Protein AF-A0A419JLK8-F1 (afdb_monomer_lite)

Structure (mmCIF, N/CA/C/O backbone):
data_AF-A0A419JLK8-F1
#
_entry.id   AF-A0A419JLK8-F1
#
loop_
_atom_site.group_PDB
_atom_site.id
_atom_site.type_symbol
_atom_site.label_atom_id
_atom_site.label_alt_id
_atom_site.label_comp_id
_atom_site.label_asym_id
_atom_site.label_entity_id
_atom_site.label_seq_id
_atom_site.pdbx_PDB_ins_code
_atom_site.Cartn_x
_atom_site.Cartn_y
_atom_site.Cartn_z
_atom_site.occupancy
_atom_site.B_iso_or_equiv
_atom_site.auth_seq_id
_atom_site.auth_comp_id
_atom_site.auth_asym_id
_atom_site.auth_atom_id
_atom_site.pdbx_PDB_model_num
ATOM 1 N N . MET A 1 1 ? -42.301 8.072 23.914 1.00 53.56 1 MET A N 1
ATOM 2 C CA . MET A 1 1 ? -43.010 7.818 22.642 1.00 53.56 1 MET A CA 1
ATOM 3 C C . MET A 1 1 ? -42.270 8.604 21.571 1.00 53.56 1 MET A C 1
ATOM 5 O O . MET A 1 1 ? -42.416 9.811 21.561 1.00 53.56 1 MET A O 1
ATOM 9 N N . VAL A 1 2 ? -41.382 8.051 20.748 1.00 42.06 2 VAL A N 1
ATOM 10 C CA . VAL A 1 2 ? -40.877 6.670 20.554 1.00 42.06 2 VAL A CA 1
ATOM 11 C C . VAL A 1 2 ? -39.408 6.794 20.072 1.00 42.06 2 VAL A C 1
ATOM 13 O O . VAL A 1 2 ? -39.068 7.834 19.524 1.00 42.06 2 VAL A O 1
ATOM 16 N N . VAL A 1 3 ? -38.484 5.846 20.267 1.00 48.00 3 VAL A N 1
ATOM 17 C CA . VAL A 1 3 ? -38.566 4.468 20.798 1.00 48.00 3 VAL A CA 1
ATOM 18 C C . VAL A 1 3 ? -37.510 4.273 21.908 1.00 48.00 3 VAL A C 1
ATOM 20 O O . VAL A 1 3 ? -36.437 4.857 21.850 1.00 48.00 3 VAL A O 1
ATOM 23 N N . MET A 1 4 ? -37.794 3.412 22.888 1.00 55.25 4 MET A N 1
ATOM 24 C CA . MET A 1 4 ? -36.804 2.633 23.655 1.00 55.25 4 MET A CA 1
ATOM 25 C C . MET A 1 4 ? -37.216 1.159 23.460 1.00 55.25 4 MET A C 1
ATOM 27 O O . MET A 1 4 ? -38.421 0.929 23.438 1.00 55.25 4 MET A O 1
ATOM 31 N N . ILE A 1 5 ? -36.280 0.197 23.368 1.00 53.62 5 ILE A N 1
ATOM 32 C CA . ILE A 1 5 ? -36.482 -1.288 23.349 1.00 53.62 5 ILE A CA 1
ATOM 33 C C . ILE A 1 5 ? -36.536 -2.098 22.020 1.00 53.62 5 ILE A C 1
ATOM 35 O O . ILE A 1 5 ? -37.012 -3.230 22.040 1.00 53.62 5 ILE A O 1
ATOM 39 N N . THR A 1 6 ? -35.954 -1.649 20.901 1.00 51.66 6 THR A N 1
ATOM 40 C CA . THR A 1 6 ? -35.612 -2.558 19.769 1.00 51.66 6 THR A CA 1
ATOM 41 C C . THR A 1 6 ? -34.122 -2.427 19.410 1.00 51.66 6 THR A C 1
AT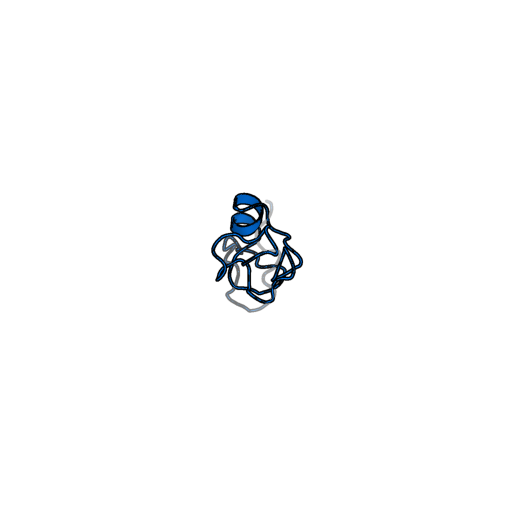OM 43 O O . THR A 1 6 ? -33.734 -1.397 18.874 1.00 51.66 6 THR A O 1
ATOM 46 N N . SER A 1 7 ? -33.221 -3.372 19.701 1.00 55.47 7 SER A N 1
ATOM 47 C CA . SER A 1 7 ? -33.442 -4.768 20.102 1.00 55.47 7 SER A CA 1
ATOM 48 C C . SER A 1 7 ? -32.477 -5.221 21.195 1.00 55.47 7 SER A C 1
ATOM 50 O O . SER A 1 7 ? -31.275 -5.333 20.983 1.00 55.47 7 SER A O 1
ATOM 52 N N . LEU A 1 8 ? -33.048 -5.586 22.345 1.00 54.66 8 LEU A N 1
ATOM 53 C CA . LEU A 1 8 ? -32.410 -6.275 23.474 1.00 54.66 8 LEU A CA 1
ATOM 54 C C . LEU A 1 8 ? -32.119 -7.761 23.139 1.00 54.66 8 LEU A C 1
ATOM 56 O O . LEU A 1 8 ? -32.349 -8.654 23.949 1.00 54.66 8 LEU A O 1
ATOM 60 N N . LEU A 1 9 ? -31.664 -8.048 21.916 1.00 54.72 9 LEU A N 1
ATOM 61 C CA . LEU A 1 9 ? -31.440 -9.405 21.413 1.00 54.72 9 LEU A CA 1
ATOM 62 C C . LEU A 1 9 ? -29.944 -9.722 21.331 1.00 54.72 9 LEU A C 1
ATOM 64 O O . LEU A 1 9 ? -29.315 -9.611 20.288 1.00 54.72 9 LEU A O 1
ATOM 68 N N . LEU A 1 10 ? -29.453 -10.183 22.482 1.00 51.00 10 LEU A N 1
ATOM 69 C CA . LEU A 1 10 ? -28.347 -11.124 22.668 1.00 51.00 10 LEU A CA 1
ATOM 70 C C . LEU A 1 10 ? -26.937 -10.704 22.198 1.00 51.00 10 LEU A C 1
ATOM 72 O O . LEU A 1 10 ? -26.522 -10.909 21.066 1.00 51.00 10 LEU A O 1
ATOM 76 N N . ALA A 1 11 ? -26.140 -10.350 23.208 1.00 52.28 11 ALA A N 1
ATOM 77 C CA . ALA A 1 11 ? -24.887 -11.045 23.514 1.00 52.28 11 ALA A CA 1
ATOM 78 C C . ALA A 1 11 ? -23.794 -11.110 22.426 1.00 52.28 11 ALA A C 1
ATOM 80 O O . ALA A 1 11 ? -23.471 -12.179 21.912 1.00 52.28 11 ALA A O 1
ATOM 81 N N . SER A 1 12 ? -23.078 -9.999 22.249 1.00 58.03 12 SER A N 1
ATOM 82 C CA . SER A 1 12 ? -21.612 -9.955 22.409 1.00 58.03 12 SER A CA 1
ATOM 83 C C . SER A 1 12 ? -21.157 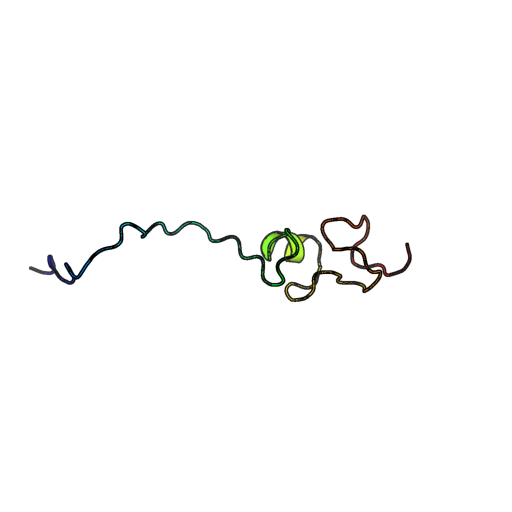-8.501 22.525 1.00 58.03 12 SER A C 1
ATOM 85 O O . SER A 1 12 ? -21.631 -7.641 21.788 1.00 58.03 12 SER A O 1
ATOM 87 N N . GLY A 1 13 ? -20.273 -8.201 23.479 1.00 53.44 13 GLY A N 1
ATOM 88 C CA . GLY A 1 13 ? -19.841 -6.834 23.798 1.00 53.44 13 GLY A CA 1
ATOM 89 C C . GLY A 1 13 ? -18.826 -6.261 22.808 1.00 53.44 13 GLY A C 1
ATOM 90 O O . GLY A 1 13 ? -17.728 -5.909 23.221 1.00 53.44 13 GLY A O 1
ATOM 91 N N . CYS A 1 14 ? -19.173 -6.195 21.521 1.00 51.12 14 CYS A N 1
ATOM 92 C CA . CYS A 1 14 ? -18.288 -5.703 20.466 1.00 51.12 14 CYS A CA 1
ATOM 93 C C . CYS A 1 14 ? -19.048 -4.790 19.489 1.00 51.12 14 CYS A C 1
ATOM 95 O O . CYS A 1 14 ? -19.403 -5.186 18.382 1.00 51.12 14 CYS A O 1
ATOM 97 N N . ILE A 1 15 ? -19.325 -3.557 19.925 1.00 56.00 15 ILE A N 1
ATOM 98 C CA . ILE A 1 15 ? -19.662 -2.443 19.026 1.00 56.00 15 ILE A CA 1
ATOM 99 C C . ILE A 1 15 ? -18.714 -1.291 19.348 1.00 56.00 15 ILE A C 1
ATOM 101 O O . ILE A 1 15 ? -19.096 -0.261 19.901 1.00 56.00 15 ILE A O 1
ATOM 105 N N . TRP A 1 16 ? -17.451 -1.500 19.000 1.00 49.50 16 TRP A N 1
ATOM 106 C CA . TRP A 1 16 ? -16.538 -0.408 18.722 1.00 49.50 16 TRP A CA 1
ATOM 107 C C . TRP A 1 16 ? -16.575 -0.196 17.207 1.00 49.50 16 TRP A C 1
ATOM 109 O O . TRP A 1 16 ? -16.221 -1.099 16.452 1.00 49.50 16 TRP A O 1
ATOM 119 N N . GLN A 1 17 ? -17.008 0.979 16.740 1.00 52.12 17 GLN A N 1
ATOM 120 C CA . GLN A 1 17 ? -16.616 1.424 15.399 1.00 52.12 17 GLN A CA 1
ATOM 121 C C . GLN A 1 17 ? -15.181 1.934 15.486 1.00 52.12 17 GLN A C 1
ATOM 123 O O . GLN A 1 17 ? -14.916 3.134 15.480 1.00 52.12 17 GLN A O 1
ATOM 128 N N . GLU A 1 18 ? -14.255 0.993 15.622 1.00 54.75 18 GLU A N 1
ATOM 129 C CA . GLU A 1 18 ? -12.845 1.261 15.382 1.00 54.75 18 GLU A CA 1
ATOM 130 C C . GLU A 1 18 ? -12.718 1.633 13.902 1.00 54.75 18 GLU A C 1
ATOM 132 O O . GLU A 1 18 ? -13.385 1.032 13.050 1.00 54.75 18 GLU A O 1
ATOM 137 N N . LYS A 1 19 ? -11.905 2.649 13.581 1.00 59.88 19 LYS A N 1
ATOM 138 C CA . LYS A 1 19 ? -11.519 2.915 12.191 1.00 59.88 19 LYS A CA 1
ATOM 139 C C . LYS A 1 19 ? -10.734 1.682 11.753 1.00 59.88 19 LYS A C 1
ATOM 141 O O . LYS A 1 19 ? -9.540 1.607 12.028 1.00 59.88 19 LYS A O 1
ATOM 146 N N . LYS A 1 20 ? -11.416 0.700 11.154 1.00 65.50 20 LYS A N 1
ATOM 147 C CA . LYS A 1 20 ? -10.774 -0.494 10.614 1.00 65.50 20 LYS A CA 1
ATOM 148 C C . LYS A 1 20 ? -9.870 -0.004 9.495 1.00 65.50 20 LYS A C 1
ATOM 150 O O . LYS A 1 20 ? -10.348 0.303 8.409 1.00 65.50 20 LYS A O 1
ATOM 155 N N . VAL A 1 21 ? -8.591 0.124 9.818 1.00 77.75 21 VAL A N 1
ATOM 156 C CA . VAL A 1 21 ? -7.521 0.217 8.839 1.00 77.75 21 VAL A CA 1
ATOM 157 C C . VAL A 1 21 ? -7.631 -1.072 8.032 1.00 77.75 21 VAL A C 1
ATOM 159 O O . VAL A 1 21 ? -7.577 -2.166 8.600 1.00 77.75 21 VAL A O 1
ATOM 162 N N . VAL A 1 22 ? -8.000 -0.926 6.765 1.00 87.69 22 VAL A N 1
ATOM 163 C CA . VAL A 1 22 ? -8.077 -2.044 5.831 1.00 87.69 22 VAL A CA 1
ATOM 164 C C . VAL A 1 22 ? -6.686 -2.205 5.236 1.00 87.69 22 VAL A C 1
ATOM 166 O O . VAL A 1 22 ? -5.969 -1.226 5.070 1.00 87.69 22 VAL A O 1
ATOM 169 N N . ASP A 1 23 ? -6.315 -3.459 5.076 1.00 90.19 23 ASP A N 1
ATOM 170 C CA . ASP A 1 23 ? -5.075 -3.994 4.538 1.00 90.19 23 ASP A CA 1
ATOM 171 C C . ASP A 1 23 ? -5.627 -5.115 3.652 1.00 90.19 23 ASP A C 1
ATOM 173 O O . ASP A 1 23 ? -6.185 -6.100 4.168 1.00 90.19 23 ASP A O 1
ATOM 177 N N . THR A 1 24 ? -5.779 -4.804 2.363 1.00 92.31 24 THR A N 1
ATOM 178 C CA . THR A 1 24 ? -6.637 -5.564 1.441 1.00 92.31 24 THR A CA 1
ATOM 179 C C . THR A 1 24 ? -5.922 -6.803 0.923 1.00 92.31 24 THR A C 1
ATOM 181 O O . THR A 1 24 ? -6.512 -7.891 0.899 1.00 92.31 24 THR A O 1
ATOM 184 N N . ASP A 1 25 ? -4.641 -6.663 0.604 1.00 91.31 25 ASP A N 1
ATOM 185 C CA . ASP A 1 25 ? -3.775 -7.735 0.145 1.00 91.31 25 ASP A CA 1
ATOM 186 C C . ASP A 1 25 ? -3.127 -8.512 1.328 1.00 91.31 25 ASP A C 1
ATOM 188 O O . ASP A 1 25 ? -2.824 -9.709 1.208 1.00 91.31 25 ASP A O 1
ATOM 192 N N . GLY A 1 26 ? -2.933 -7.879 2.493 1.00 91.94 26 GLY A N 1
ATOM 193 C CA . GLY A 1 26 ? -2.346 -8.451 3.708 1.00 91.94 26 GLY A CA 1
ATOM 194 C C . GLY A 1 26 ? -0.820 -8.330 3.821 1.00 91.94 26 GLY A C 1
ATOM 195 O O . GLY A 1 26 ? -0.207 -9.292 4.300 1.00 91.94 26 GLY A O 1
ATOM 196 N N . ASP A 1 27 ? -0.161 -7.312 3.250 1.00 90.31 27 ASP A N 1
ATOM 197 C CA . ASP A 1 27 ? 1.316 -7.181 3.281 1.00 90.31 27 ASP A CA 1
ATOM 198 C C . ASP A 1 27 ? 1.874 -6.498 4.544 1.00 90.31 27 ASP A C 1
ATOM 200 O O . ASP A 1 27 ? 3.018 -6.755 4.940 1.00 90.31 27 ASP A O 1
ATOM 204 N N . GLY A 1 28 ? 1.040 -5.717 5.238 1.00 89.94 28 GLY A N 1
ATOM 205 C CA . GLY A 1 28 ? 1.389 -4.956 6.439 1.00 89.94 28 GLY A CA 1
ATOM 206 C C . GLY A 1 28 ? 1.445 -3.433 6.260 1.00 89.94 28 GLY A C 1
ATOM 207 O O . GLY A 1 28 ? 1.651 -2.718 7.251 1.00 89.94 28 GLY A O 1
ATOM 208 N N . TRP A 1 29 ? 1.243 -2.914 5.051 1.00 92.44 29 TRP A N 1
ATOM 209 C CA . TRP A 1 29 ? 0.675 -1.589 4.832 1.00 92.44 29 TRP A CA 1
ATOM 210 C C . TRP A 1 29 ? -0.853 -1.649 4.945 1.00 92.44 29 TRP A C 1
ATOM 212 O O . TRP A 1 29 ? -1.439 -2.565 5.516 1.00 92.44 29 TRP A O 1
ATOM 222 N N . SER A 1 30 ? -1.494 -0.547 4.593 1.00 92.88 30 SER A N 1
ATOM 223 C CA . SER A 1 30 ? -2.939 -0.409 4.604 1.00 92.88 30 SER A CA 1
ATOM 224 C C . SER A 1 30 ? -3.358 0.338 3.360 1.00 92.88 30 SER A C 1
ATOM 226 O O . SER A 1 30 ? -2.575 1.164 2.884 1.00 92.88 30 SER A O 1
ATOM 228 N N . ASP A 1 31 ? -4.614 0.177 2.942 1.00 91.69 31 ASP A N 1
ATOM 229 C CA . ASP A 1 31 ? -5.129 0.793 1.719 1.00 91.69 31 ASP A CA 1
ATOM 230 C C . ASP A 1 31 ? -4.839 2.315 1.675 1.00 91.69 31 ASP A C 1
ATOM 232 O O . ASP A 1 31 ? -4.626 2.914 0.624 1.00 91.69 31 ASP A O 1
ATOM 236 N N . GLU A 1 32 ? -4.833 2.981 2.841 1.00 91.31 32 GLU A N 1
ATOM 237 C CA . GLU A 1 32 ? -4.535 4.414 2.978 1.00 91.31 32 GLU A CA 1
ATOM 238 C C . GLU A 1 32 ? -3.035 4.738 2.833 1.00 91.31 32 GLU A C 1
ATOM 240 O O . GLU A 1 32 ? -2.703 5.809 2.332 1.00 91.31 32 GLU A O 1
ATOM 245 N N . GLN A 1 33 ? -2.133 3.846 3.254 1.00 92.31 33 GLN A N 1
ATOM 246 C CA . GLN A 1 33 ? -0.682 3.976 3.060 1.00 92.31 33 GLN A CA 1
ATOM 247 C C . GLN A 1 33 ? -0.280 3.677 1.615 1.00 92.31 33 GLN A C 1
ATOM 249 O O . GLN A 1 33 ? 0.455 4.466 1.025 1.00 92.31 33 GLN A O 1
ATOM 254 N N . GLU A 1 34 ? -0.805 2.599 1.040 1.00 94.19 34 GLU A N 1
ATOM 255 C CA . GLU A 1 34 ? -0.554 2.197 -0.346 1.00 94.19 34 GLU A CA 1
ATOM 256 C C . GLU A 1 34 ? -1.033 3.276 -1.322 1.00 94.19 34 GLU A C 1
ATOM 258 O O . GLU A 1 34 ? -0.270 3.763 -2.153 1.00 94.19 34 GLU A O 1
ATOM 263 N N . GLN A 1 35 ? -2.247 3.807 -1.124 1.00 92.62 35 GLN A N 1
ATOM 264 C CA . GLN A 1 35 ? -2.765 4.925 -1.923 1.00 92.62 35 GLN A CA 1
ATOM 265 C C . GLN A 1 35 ? -1.965 6.239 -1.731 1.00 92.62 35 GLN A C 1
ATOM 267 O O . GLN A 1 35 ? -2.094 7.159 -2.543 1.00 92.62 35 GLN A O 1
ATOM 272 N N . ILE A 1 36 ? -1.155 6.370 -0.669 1.00 92.56 36 ILE A N 1
ATOM 273 C CA . ILE A 1 36 ? -0.207 7.488 -0.483 1.00 92.56 36 ILE A CA 1
ATOM 274 C C . ILE A 1 36 ? 1.130 7.206 -1.185 1.00 92.56 36 ILE A C 1
ATOM 276 O O . ILE A 1 36 ? 1.719 8.140 -1.733 1.00 92.56 36 ILE A O 1
ATOM 280 N N . ALA A 1 37 ? 1.600 5.955 -1.183 1.00 89.06 37 ALA A N 1
ATOM 281 C CA . ALA A 1 37 ? 2.790 5.519 -1.915 1.00 89.06 37 ALA A CA 1
ATOM 282 C C . ALA A 1 37 ? 2.565 5.488 -3.441 1.00 89.06 37 ALA A C 1
ATOM 284 O O . ALA A 1 37 ? 3.481 5.778 -4.207 1.00 89.06 37 ALA A O 1
ATOM 285 N N . GLY A 1 38 ? 1.329 5.219 -3.868 1.00 92.62 38 GLY A N 1
ATOM 286 C CA . GLY A 1 38 ? 0.946 4.992 -5.260 1.00 92.62 38 GLY A CA 1
ATOM 287 C C . GLY A 1 38 ? 0.927 3.516 -5.668 1.00 92.62 38 GLY A C 1
ATOM 288 O O . GLY A 1 38 ? 0.894 3.254 -6.869 1.00 92.62 38 GLY A O 1
ATOM 289 N N . THR A 1 39 ? 0.958 2.594 -4.702 1.00 91.81 39 THR A N 1
ATOM 290 C CA . THR A 1 39 ? 0.995 1.140 -4.911 1.00 91.81 39 THR A CA 1
ATOM 291 C C . THR A 1 39 ? -0.397 0.518 -5.112 1.00 91.81 39 THR A C 1
ATOM 293 O O . THR A 1 39 ? -1.416 1.215 -5.016 1.00 91.81 39 THR A O 1
ATOM 296 N N . ASP A 1 40 ? -0.451 -0.766 -5.483 1.00 94.12 40 ASP A N 1
ATOM 297 C CA . ASP A 1 40 ? -1.676 -1.487 -5.853 1.00 94.12 40 ASP A CA 1
ATOM 298 C C . ASP A 1 40 ? -2.294 -2.249 -4.667 1.00 94.12 40 ASP A C 1
ATOM 300 O O .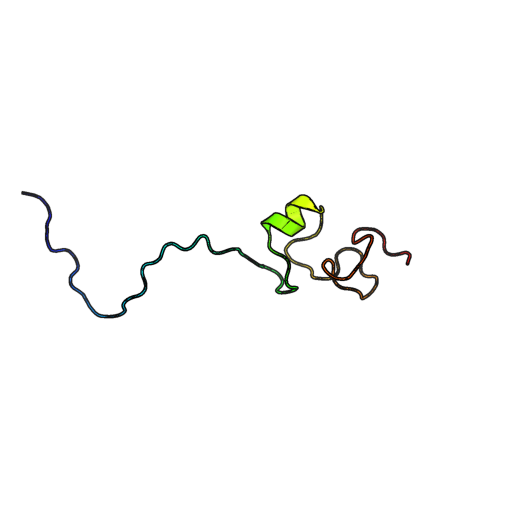 ASP A 1 40 ? -1.789 -3.283 -4.250 1.00 94.12 40 ASP A O 1
ATOM 304 N N . LEU A 1 41 ? -3.457 -1.773 -4.206 1.00 93.50 41 LEU A N 1
ATOM 305 C CA . LEU A 1 41 ? -4.170 -2.234 -2.999 1.00 93.50 41 LEU A CA 1
ATOM 306 C C . LEU A 1 41 ? -4.502 -3.740 -2.958 1.00 93.50 41 LEU A C 1
ATOM 308 O O . LEU A 1 41 ? -4.868 -4.272 -1.912 1.00 93.50 41 LEU A O 1
ATOM 312 N N . ASP A 1 42 ? -4.489 -4.413 -4.111 1.00 95.38 42 ASP A N 1
ATOM 313 C CA . ASP A 1 42 ? -4.772 -5.847 -4.239 1.00 95.38 42 ASP A CA 1
ATOM 314 C C . ASP A 1 42 ? -3.479 -6.696 -4.394 1.00 95.38 42 ASP A C 1
ATOM 316 O O . ASP A 1 42 ? -3.573 -7.917 -4.588 1.00 95.38 42 ASP A O 1
ATOM 320 N N . ASN A 1 43 ? -2.275 -6.098 -4.330 1.00 94.00 43 ASN A N 1
ATOM 321 C CA . ASN A 1 43 ? -1.008 -6.752 -4.681 1.00 94.00 43 ASN A CA 1
ATOM 322 C C . ASN A 1 43 ? 0.216 -6.309 -3.845 1.00 94.00 43 ASN A C 1
ATOM 324 O O . ASN A 1 43 ? 0.762 -5.236 -4.050 1.00 94.00 43 ASN A O 1
ATOM 328 N N . LYS A 1 44 ? 0.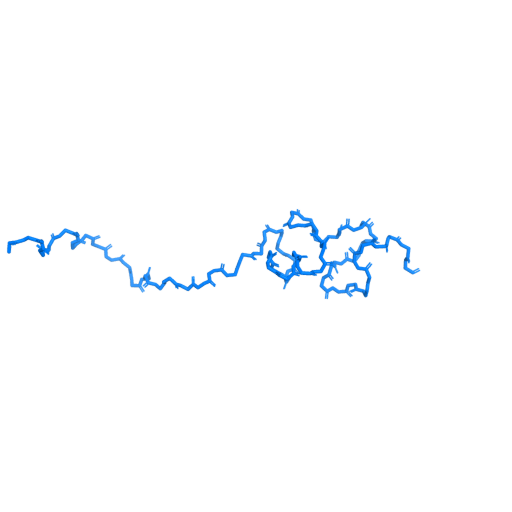747 -7.242 -3.041 1.00 94.25 44 LYS A N 1
ATOM 329 C CA . LYS A 1 44 ? 1.869 -7.067 -2.085 1.00 94.25 44 LYS A CA 1
ATOM 330 C C . LYS A 1 44 ? 3.196 -6.550 -2.646 1.00 94.25 44 LYS A C 1
ATOM 332 O O . LYS A 1 44 ? 4.104 -6.277 -1.871 1.00 94.25 44 LYS A O 1
ATOM 337 N N . ASP A 1 45 ? 3.361 -6.653 -3.954 1.00 93.94 45 ASP A N 1
ATOM 338 C CA . ASP A 1 45 ? 4.610 -6.557 -4.713 1.00 93.94 45 ASP A CA 1
ATOM 339 C C . ASP A 1 45 ? 4.226 -5.869 -6.028 1.00 93.94 45 ASP A C 1
ATOM 341 O O . ASP A 1 45 ? 3.901 -6.523 -7.029 1.00 93.94 45 ASP A O 1
ATOM 345 N N . THR A 1 46 ? 4.061 -4.545 -5.957 1.00 93.56 46 THR A N 1
ATOM 346 C CA . THR A 1 46 ? 3.367 -3.758 -6.987 1.00 93.56 46 THR A CA 1
ATOM 347 C C . THR A 1 46 ? 4.106 -3.764 -8.324 1.00 93.56 46 THR A C 1
ATOM 349 O O . THR A 1 46 ? 3.460 -3.796 -9.379 1.00 93.56 46 THR A O 1
ATOM 352 N N . ASP A 1 47 ? 5.439 -3.754 -8.308 1.00 91.94 47 ASP A N 1
ATOM 353 C CA . ASP A 1 47 ? 6.263 -3.797 -9.518 1.00 91.94 47 ASP A CA 1
ATOM 354 C C . ASP A 1 47 ? 6.706 -5.216 -9.932 1.00 91.94 47 ASP A C 1
ATOM 356 O O . ASP A 1 47 ? 6.955 -5.448 -11.124 1.00 91.94 47 ASP A O 1
ATOM 360 N N . GLY A 1 48 ? 6.675 -6.190 -9.018 1.00 92.81 48 GLY A N 1
ATOM 361 C CA . GLY A 1 48 ? 6.953 -7.599 -9.290 1.00 92.81 48 GLY A CA 1
ATOM 362 C C . GLY A 1 48 ? 8.424 -7.996 -9.141 1.00 92.81 48 GLY A C 1
ATOM 363 O O . GLY A 1 48 ? 8.832 -8.994 -9.754 1.00 92.81 48 GLY A O 1
ATOM 364 N N . ASP A 1 49 ? 9.231 -7.230 -8.400 1.00 90.94 49 ASP A N 1
ATOM 365 C CA . ASP A 1 49 ? 10.653 -7.518 -8.165 1.00 90.94 49 ASP A CA 1
ATOM 366 C C . ASP A 1 49 ? 10.895 -8.669 -7.156 1.00 90.94 49 ASP A C 1
ATOM 368 O O . ASP A 1 49 ? 11.959 -9.309 -7.163 1.00 90.94 49 ASP A O 1
ATOM 372 N N . GLY A 1 50 ? 9.876 -9.014 -6.356 1.00 90.69 50 GLY A N 1
ATOM 373 C CA . GLY A 1 50 ? 9.895 -10.071 -5.342 1.00 90.69 50 GLY A CA 1
ATOM 374 C C . GLY A 1 50 ? 10.119 -9.598 -3.899 1.00 90.69 50 GLY A C 1
ATOM 375 O O . GLY A 1 50 ? 10.176 -10.443 -2.991 1.00 90.69 50 GLY A O 1
ATOM 376 N N . TYR A 1 51 ? 10.248 -8.295 -3.669 1.00 91.81 51 TYR A N 1
ATOM 377 C CA . TYR A 1 51 ? 10.112 -7.647 -2.369 1.00 91.81 51 TYR A CA 1
ATOM 378 C C . TYR A 1 51 ? 8.655 -7.218 -2.161 1.00 91.81 51 TYR A C 1
ATOM 380 O O . TYR A 1 51 ? 7.843 -7.237 -3.075 1.00 91.81 51 TYR A O 1
ATOM 388 N N . TRP A 1 52 ? 8.273 -6.942 -0.912 1.00 92.62 52 TRP A N 1
ATOM 389 C CA . TRP A 1 52 ? 6.945 -6.384 -0.646 1.00 92.62 52 TRP A CA 1
ATOM 390 C C . TRP A 1 52 ? 7.044 -4.869 -0.551 1.00 92.62 52 TRP A C 1
ATOM 392 O O . TRP A 1 52 ? 8.026 -4.376 0.011 1.00 92.62 52 TRP A O 1
ATOM 402 N N . ASP A 1 53 ? 6.008 -4.155 -0.976 1.00 92.19 53 ASP A N 1
ATOM 403 C CA . ASP A 1 53 ? 5.940 -2.688 -0.960 1.00 92.19 53 ASP A CA 1
ATOM 404 C C . ASP A 1 53 ? 6.357 -2.030 0.386 1.00 92.19 53 ASP A C 1
ATOM 406 O O . ASP A 1 53 ? 7.030 -0.996 0.367 1.00 92.19 53 ASP A O 1
ATOM 410 N N . PRO A 1 54 ? 6.086 -2.614 1.580 1.00 90.75 54 PRO A N 1
ATOM 411 C CA . PRO A 1 54 ? 6.522 -2.080 2.874 1.00 90.75 54 PRO A CA 1
ATOM 412 C C . PRO A 1 54 ? 8.012 -2.273 3.184 1.00 90.75 54 PRO A C 1
ATOM 414 O O . PRO A 1 54 ? 8.513 -1.724 4.173 1.00 90.75 54 PRO A O 1
ATOM 417 N N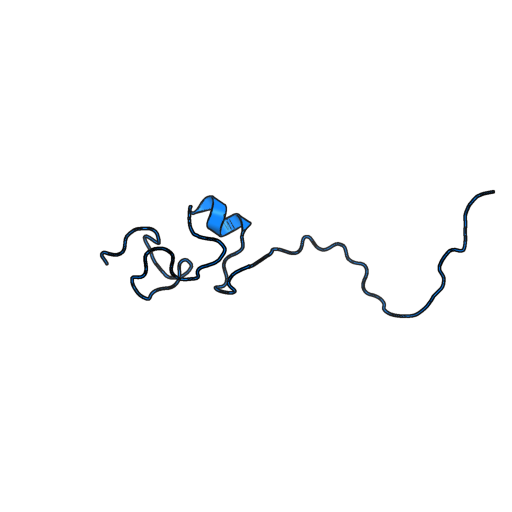 . LEU A 1 55 ? 8.684 -3.139 2.425 1.00 91.06 55 LEU A N 1
ATOM 418 C CA . LEU A 1 55 ? 10.065 -3.579 2.620 1.00 91.06 55 LEU A CA 1
ATOM 419 C C . LEU A 1 55 ? 11.006 -3.072 1.526 1.00 91.06 55 LEU A C 1
ATOM 421 O O . LEU A 1 55 ? 12.212 -3.002 1.784 1.00 91.06 55 LEU A O 1
ATOM 425 N N . ASP A 1 56 ? 10.474 -2.731 0.354 1.00 89.81 56 ASP A N 1
ATOM 426 C CA . ASP A 1 56 ? 11.243 -2.146 -0.734 1.00 89.81 56 ASP A CA 1
ATOM 427 C C . ASP A 1 56 ? 11.436 -0.616 -0.585 1.00 89.81 56 ASP A C 1
ATOM 429 O O . ASP A 1 56 ? 10.699 0.091 0.111 1.00 89.81 56 ASP A O 1
ATOM 433 N N . GLY A 1 57 ? 12.516 -0.105 -1.179 1.00 89.88 57 GLY A N 1
ATOM 434 C CA . GLY A 1 57 ? 12.874 1.310 -1.192 1.00 89.88 57 GLY A CA 1
ATOM 435 C C . GLY A 1 57 ? 12.267 2.117 -2.344 1.00 89.88 57 GLY A C 1
ATOM 436 O O . GLY A 1 57 ? 12.306 3.350 -2.272 1.00 89.88 57 GLY A O 1
ATOM 437 N N . ASN A 1 58 ? 11.742 1.468 -3.384 1.00 9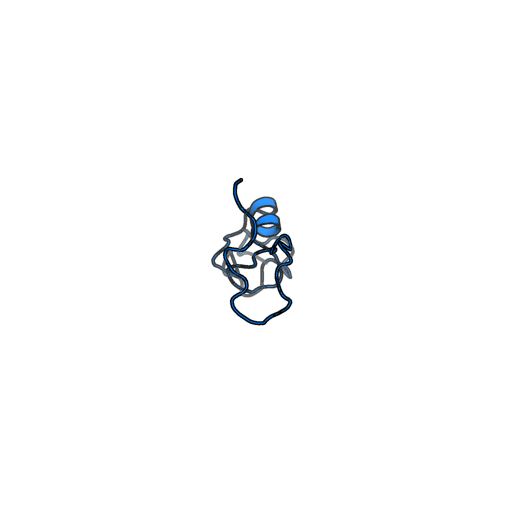0.50 58 ASN A N 1
ATOM 438 C CA . ASN A 1 58 ? 11.168 2.084 -4.577 1.00 90.50 58 ASN A CA 1
ATOM 439 C C . ASN A 1 58 ? 10.031 1.223 -5.200 1.00 90.50 58 ASN A C 1
ATOM 441 O O . ASN A 1 58 ? 10.188 0.832 -6.353 1.00 90.50 58 ASN A O 1
ATOM 445 N N . PRO A 1 59 ? 8.880 1.008 -4.509 1.00 89.75 59 PRO A N 1
ATOM 446 C CA . PRO A 1 59 ? 7.866 -0.036 -4.816 1.00 89.75 59 PRO A CA 1
ATOM 447 C C . PRO A 1 59 ? 7.064 0.090 -6.130 1.00 89.75 59 PRO A C 1
ATOM 449 O O . PRO A 1 59 ? 5.922 -0.358 -6.234 1.00 89.75 59 PRO A O 1
ATOM 452 N N . LEU A 1 60 ? 7.584 0.840 -7.096 1.00 92.19 60 LEU A N 1
ATOM 453 C CA . LEU A 1 60 ? 7.004 1.115 -8.407 1.00 92.19 60 LEU A CA 1
ATOM 454 C C . LEU A 1 60 ? 8.056 0.930 -9.522 1.00 92.19 60 LEU A C 1
ATOM 456 O O . LEU A 1 60 ? 7.841 1.401 -10.646 1.00 92.19 60 LEU A O 1
ATOM 460 N N . ASP A 1 61 ? 9.203 0.322 -9.212 1.00 90.94 61 ASP A N 1
ATOM 461 C CA . ASP A 1 61 ? 10.381 0.232 -10.073 1.00 90.94 61 ASP A CA 1
ATOM 462 C C . ASP A 1 61 ? 11.010 -1.173 -10.001 1.00 90.94 61 ASP A C 1
ATOM 464 O O . ASP A 1 61 ? 11.822 -1.448 -9.120 1.00 90.94 61 ASP A O 1
ATOM 468 N N . PRO A 1 62 ? 10.714 -2.058 -10.970 1.00 86.56 62 PRO A N 1
ATOM 469 C CA . PRO A 1 62 ? 11.135 -3.460 -10.934 1.00 86.56 62 PRO A CA 1
ATOM 470 C C . PRO A 1 62 ? 12.648 -3.678 -11.181 1.00 86.56 62 PRO A C 1
ATOM 472 O O . PRO A 1 62 ? 13.077 -4.803 -11.459 1.00 86.56 62 PRO A O 1
ATOM 475 N N . GLU A 1 63 ? 13.466 -2.618 -11.159 1.00 79.50 63 GLU A N 1
ATOM 476 C CA . GLU A 1 63 ? 14.927 -2.653 -11.304 1.00 79.50 63 GLU A CA 1
ATOM 477 C C . GLU A 1 63 ? 15.647 -2.206 -10.007 1.00 79.50 63 GLU A C 1
ATOM 479 O O . GLU A 1 63 ? 15.979 -1.033 -9.828 1.00 79.50 63 GLU A O 1
ATOM 484 N N . ILE A 1 64 ? 15.955 -3.187 -9.144 1.00 65.00 64 ILE A N 1
ATOM 485 C CA . ILE A 1 64 ? 16.769 -3.079 -7.905 1.00 65.00 64 ILE A CA 1
ATOM 486 C C . ILE A 1 64 ? 18.242 -2.656 -8.081 1.00 65.00 64 ILE A C 1
ATOM 488 O O . ILE A 1 64 ? 18.921 -3.154 -9.014 1.00 65.00 64 ILE A O 1
#

Radius of gyration: 19.91 Å; chains: 1; bounding box: 60×19×35 Å

Foldseek 3Di:
DDDDPPDPDDDDPDPDPDVPQDQQCPLPHGPVVCVVLVADSNDQQRCPLPHGPVGDPNSNDNPD

Sequence (64 aa):
MVVMITSLLLASGCIWQEKKVVDTDGDGWSDEQEQIAGTDLDNKDTDGDGYWDPLDGNPLDPEI

pLDDT: mean 78.99, std 17.79, range [42.06, 95.38]

Secondary structure (DSSP, 8-state):
---S-S-----------------SS-SSS-HHHHHHHT--TT-SSSS-SSS-TTT-SSTT-S--